Protein AF-A0A1J1LUL2-F1 (afdb_monomer_lite)

Foldseek 3Di:
DAVVVVPPPPDFPWDQDPVHNQWTARPVRRDIDGNPPPPPPVVVVVVVVVVVVVVVVCVVVVD

Structure (mmCIF, N/CA/C/O backbone):
data_AF-A0A1J1LUL2-F1
#
_entry.id   AF-A0A1J1LUL2-F1
#
loop_
_atom_site.group_PDB
_atom_site.id
_atom_site.type_symbol
_atom_site.label_atom_id
_atom_site.label_alt_id
_atom_site.label_comp_id
_atom_site.label_asym_id
_atom_site.label_entity_id
_atom_site.label_seq_id
_atom_site.pdbx_PDB_ins_code
_atom_site.Cartn_x
_atom_site.Cartn_y
_atom_site.Cartn_z
_atom_site.occupancy
_atom_site.B_iso_or_equiv
_atom_site.auth_seq_id
_atom_site.auth_comp_id
_atom_site.auth_asym_id
_atom_site.auth_atom_id
_atom_site.pdbx_PDB_model_num
ATOM 1 N N . MET A 1 1 ? 18.071 2.004 -19.723 1.00 49.19 1 MET A N 1
ATOM 2 C CA . MET A 1 1 ? 16.861 1.777 -20.549 1.00 49.19 1 MET A CA 1
ATOM 3 C C . MET A 1 1 ? 15.595 1.930 -19.692 1.00 49.19 1 MET A C 1
ATOM 5 O O . MET A 1 1 ? 14.777 1.026 -19.631 1.00 49.19 1 MET A O 1
ATOM 9 N N . SER A 1 2 ? 15.453 3.035 -18.956 1.00 53.94 2 SER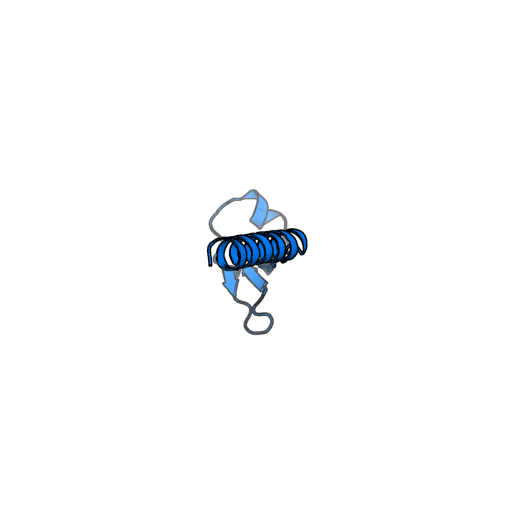 A N 1
ATOM 10 C CA . SER A 1 2 ? 14.370 3.217 -17.963 1.00 53.94 2 SER A CA 1
ATOM 11 C C . SER A 1 2 ? 13.955 4.684 -17.795 1.00 53.94 2 SER A C 1
ATOM 13 O O . SER A 1 2 ? 12.799 4.961 -17.490 1.00 53.94 2 SER A O 1
ATOM 15 N N . GLU A 1 3 ? 14.846 5.638 -18.082 1.00 56.56 3 GLU A N 1
ATOM 16 C CA . GLU A 1 3 ? 14.560 7.081 -17.999 1.00 56.56 3 GLU A CA 1
ATOM 17 C C . GLU A 1 3 ? 13.588 7.603 -19.072 1.00 56.56 3 GLU A C 1
ATOM 19 O O . GLU A 1 3 ? 12.916 8.613 -18.868 1.00 56.56 3 GLU A O 1
ATOM 24 N N . GLU A 1 4 ? 13.456 6.904 -20.200 1.00 56.84 4 GLU A N 1
ATOM 25 C CA . GLU A 1 4 ? 12.621 7.340 -21.331 1.00 56.84 4 GLU A CA 1
ATOM 26 C C . GLU A 1 4 ? 11.114 7.248 -21.035 1.00 56.84 4 GLU A C 1
ATOM 28 O O . GLU A 1 4 ? 10.300 8.017 -21.543 1.00 56.84 4 GLU A O 1
ATOM 33 N N . CYS A 1 5 ? 10.736 6.321 -20.159 1.00 62.59 5 CYS A N 1
ATOM 34 C CA . CYS A 1 5 ? 9.343 6.000 -19.868 1.00 62.59 5 CYS A CA 1
ATOM 35 C C . CYS A 1 5 ? 8.717 6.959 -18.841 1.00 62.59 5 CYS A C 1
ATOM 37 O O . CYS A 1 5 ? 7.510 7.185 -18.858 1.00 62.59 5 CYS A O 1
ATOM 39 N N . VAL A 1 6 ? 9.546 7.558 -17.974 1.00 60.12 6 VAL A N 1
ATOM 40 C CA . VAL A 1 6 ? 9.123 8.587 -17.009 1.00 60.12 6 VAL A CA 1
ATOM 41 C C . VAL A 1 6 ? 8.985 9.947 -17.696 1.00 60.12 6 VAL A C 1
ATOM 43 O O . VAL A 1 6 ? 8.034 10.673 -17.422 1.00 60.12 6 VAL A O 1
ATOM 46 N N . LYS A 1 7 ? 9.898 10.280 -18.621 1.00 58.00 7 LYS A N 1
ATOM 47 C CA . LYS A 1 7 ? 9.922 11.589 -19.291 1.00 58.00 7 LYS A CA 1
ATOM 48 C C . LYS A 1 7 ? 8.784 11.805 -20.280 1.00 58.00 7 LYS A C 1
ATOM 50 O O . LYS A 1 7 ? 8.326 12.933 -20.421 1.00 58.00 7 LYS A O 1
ATOM 55 N N . ASN A 1 8 ? 8.318 10.750 -20.944 1.00 54.72 8 ASN A N 1
ATOM 56 C CA . ASN A 1 8 ? 7.392 10.9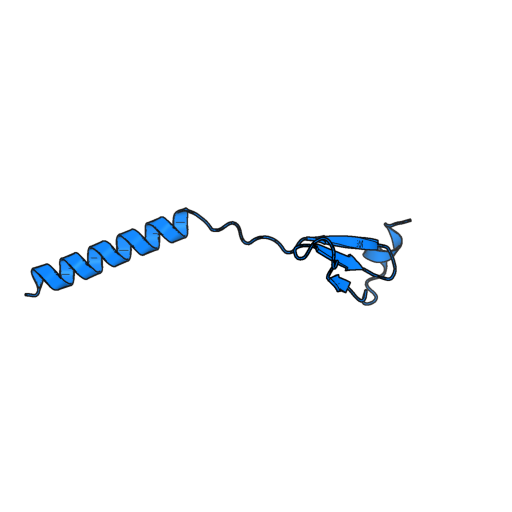29 -22.056 1.00 54.72 8 ASN A CA 1
ATOM 57 C C . ASN A 1 8 ? 5.911 10.872 -21.677 1.00 54.72 8 ASN A C 1
ATOM 59 O O . ASN A 1 8 ? 5.101 11.095 -22.562 1.00 54.72 8 ASN A O 1
ATOM 63 N N . GLY A 1 9 ? 5.521 10.620 -20.421 1.00 54.47 9 GLY A N 1
ATOM 64 C CA . GLY A 1 9 ? 4.136 10.806 -19.936 1.00 54.47 9 GLY A CA 1
ATOM 65 C C . GLY A 1 9 ? 3.023 10.011 -20.650 1.00 54.47 9 GLY A C 1
ATOM 66 O O . GLY A 1 9 ? 1.874 10.032 -20.215 1.00 54.47 9 GLY A O 1
ATOM 67 N N . TYR A 1 10 ? 3.329 9.284 -21.724 1.00 58.69 10 TYR A N 1
ATOM 68 C CA . TYR A 1 10 ? 2.365 8.520 -22.494 1.00 58.69 10 TYR A CA 1
ATOM 69 C C . TYR A 1 10 ? 2.068 7.233 -21.745 1.00 58.69 10 TYR A C 1
ATOM 71 O O . TYR A 1 10 ? 2.865 6.296 -21.787 1.00 58.69 10 TYR A O 1
ATOM 79 N N . TYR A 1 11 ? 0.933 7.244 -21.043 1.00 66.19 11 TYR A N 1
ATOM 80 C CA . TYR A 1 11 ? 0.115 6.092 -20.668 1.00 66.19 11 TYR A CA 1
ATOM 81 C C . TYR A 1 11 ? 0.881 4.763 -20.704 1.00 66.19 11 TYR A C 1
ATOM 83 O O . TYR A 1 11 ? 0.947 4.099 -21.743 1.00 66.19 11 TYR A O 1
ATOM 91 N N . CYS A 1 12 ? 1.489 4.374 -19.580 1.00 76.19 12 CYS A N 1
ATOM 92 C CA . CYS A 1 12 ? 1.969 3.007 -19.481 1.00 76.19 12 CYS A CA 1
ATOM 93 C C . CYS A 1 12 ? 0.841 2.087 -18.997 1.00 76.19 12 CYS A C 1
ATOM 95 O O . CYS A 1 12 ? 0.283 2.351 -17.928 1.00 76.19 12 CYS A O 1
ATOM 97 N N . PRO A 1 13 ? 0.543 0.986 -19.714 1.00 80.69 13 PRO A N 1
ATOM 98 C CA . PRO A 1 13 ? -0.285 -0.082 -19.176 1.00 80.69 13 PRO A CA 1
ATOM 99 C C . PRO A 1 13 ? 0.472 -0.791 -18.046 1.00 80.69 13 PRO A C 1
ATOM 101 O O . PRO A 1 13 ? 1.378 -1.597 -18.278 1.00 80.69 13 PRO A O 1
ATOM 104 N N . PHE A 1 14 ? 0.114 -0.450 -16.811 1.00 84.31 14 PHE A N 1
ATOM 105 C CA . PHE A 1 14 ? 0.560 -1.166 -15.623 1.00 84.31 14 PHE A CA 1
ATOM 106 C C . PHE A 1 14 ? -0.273 -2.431 -15.452 1.00 84.31 14 PHE A C 1
ATOM 108 O O . PHE A 1 14 ? -1.501 -2.377 -15.473 1.00 84.31 14 PHE A O 1
ATOM 115 N N . VAL A 1 15 ? 0.400 -3.561 -15.258 1.00 86.06 15 VAL A N 1
ATOM 116 C CA . VAL A 1 15 ? -0.228 -4.853 -14.976 1.00 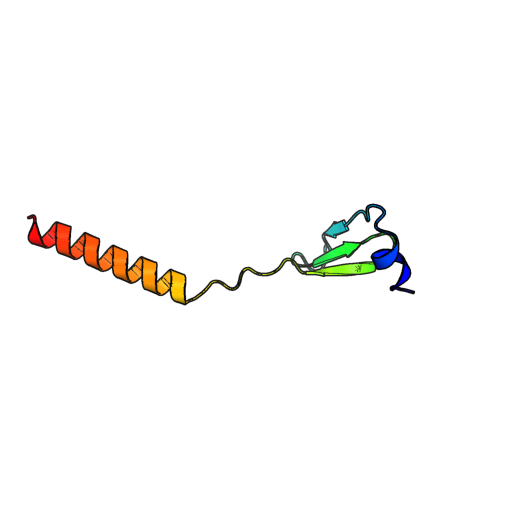86.06 15 VAL A CA 1
ATOM 117 C C . VAL A 1 15 ? 0.293 -5.365 -13.642 1.00 86.06 15 VAL A C 1
ATOM 119 O O . VAL A 1 15 ? 1.463 -5.167 -13.308 1.00 86.06 15 VAL A O 1
ATOM 122 N N . GLN A 1 16 ? -0.585 -5.987 -12.860 1.00 87.50 16 GLN A N 1
ATOM 123 C CA . GLN A 1 16 ? -0.211 -6.588 -11.586 1.00 87.50 16 GLN A CA 1
ATOM 124 C C . GLN A 1 16 ? 0.753 -7.755 -11.822 1.00 87.50 16 GLN A C 1
ATOM 126 O O . GLN A 1 16 ? 0.502 -8.614 -12.669 1.00 87.50 16 GLN A O 1
ATOM 131 N N . ASN A 1 17 ? 1.858 -7.787 -11.081 1.00 81.81 17 ASN A N 1
ATOM 132 C CA . ASN A 1 17 ? 2.807 -8.886 -11.153 1.00 81.81 17 ASN A CA 1
ATOM 133 C C . ASN A 1 17 ? 2.185 -10.138 -10.497 1.00 81.81 17 ASN A C 1
ATOM 135 O O . ASN A 1 17 ? 1.888 -10.104 -9.302 1.00 81.81 17 ASN A O 1
ATOM 139 N N . PRO A 1 18 ? 2.014 -11.263 -11.219 1.00 83.00 18 PRO A N 1
ATOM 140 C CA . PRO A 1 18 ? 1.420 -12.472 -10.645 1.00 83.00 18 PRO A CA 1
ATOM 141 C C . PRO A 1 18 ? 2.286 -13.099 -9.542 1.00 83.00 18 PRO A C 1
ATOM 143 O O . PRO A 1 18 ? 1.775 -13.848 -8.715 1.00 83.00 18 PRO A O 1
ATOM 146 N N . HIS A 1 19 ? 3.585 -12.787 -9.503 1.00 84.12 19 HIS A N 1
ATOM 147 C CA . HIS A 1 19 ? 4.503 -13.264 -8.468 1.00 84.12 19 HIS A CA 1
ATOM 148 C C . HIS A 1 19 ? 4.576 -12.333 -7.247 1.00 84.12 19 HIS A C 1
ATOM 150 O O . HIS A 1 19 ? 5.048 -12.757 -6.195 1.00 84.12 19 HIS A O 1
ATOM 156 N N . GLN A 1 20 ? 4.135 -11.075 -7.377 1.00 80.81 20 GLN A N 1
ATOM 157 C CA . GLN A 1 20 ? 4.191 -10.048 -6.330 1.00 80.81 20 GLN A CA 1
ATOM 158 C C . GLN A 1 20 ? 2.937 -9.169 -6.417 1.00 80.81 20 GLN A C 1
ATOM 160 O O . GLN A 1 20 ? 2.892 -8.194 -7.163 1.00 80.81 20 GLN A O 1
ATOM 165 N N . LEU A 1 21 ? 1.895 -9.543 -5.669 1.00 81.31 21 LEU A N 1
ATOM 166 C CA . LEU A 1 21 ? 0.573 -8.896 -5.705 1.00 81.31 21 LEU A CA 1
ATOM 167 C C . LEU A 1 21 ? 0.598 -7.417 -5.292 1.00 81.31 21 LEU A C 1
ATOM 169 O O . LEU A 1 21 ? -0.300 -6.657 -5.657 1.00 81.31 21 LEU A O 1
ATOM 173 N N . ASP A 1 22 ? 1.612 -7.024 -4.529 1.00 81.62 22 ASP A N 1
ATOM 174 C CA . ASP A 1 22 ? 1.889 -5.663 -4.087 1.00 81.62 22 ASP A CA 1
ATOM 175 C C . ASP A 1 22 ? 2.618 -4.820 -5.139 1.00 81.62 22 ASP A C 1
ATOM 177 O O . ASP A 1 22 ? 2.808 -3.626 -4.932 1.00 81.62 22 ASP A O 1
ATOM 181 N N . GLN A 1 23 ? 2.974 -5.401 -6.286 1.00 83.50 23 GLN A N 1
ATOM 182 C CA . GLN A 1 23 ? 3.745 -4.735 -7.321 1.00 83.50 23 GLN A CA 1
ATOM 183 C C . GLN A 1 23 ? 3.013 -4.701 -8.663 1.00 83.50 23 GLN A C 1
ATOM 185 O O . GLN A 1 23 ? 2.535 -5.707 -9.188 1.00 83.50 23 GLN A O 1
ATOM 190 N N . TYR A 1 24 ? 3.015 -3.523 -9.273 1.00 83.75 24 TYR A N 1
ATOM 191 C CA . TYR A 1 24 ? 2.570 -3.299 -10.639 1.00 83.75 24 TYR A CA 1
ATOM 192 C C . TYR A 1 24 ? 3.772 -3.019 -11.525 1.00 83.75 24 TYR A C 1
ATOM 194 O O . TYR A 1 24 ? 4.654 -2.237 -11.173 1.00 83.75 24 TYR A O 1
ATOM 202 N N . VAL A 1 25 ? 3.800 -3.638 -12.699 1.00 86.81 25 VAL A N 1
ATOM 203 C CA . VAL A 1 25 ? 4.880 -3.469 -13.669 1.00 86.81 25 VAL A CA 1
ATOM 204 C C . VAL A 1 25 ? 4.320 -2.856 -14.938 1.00 86.81 25 VAL A C 1
ATOM 206 O O . VAL A 1 25 ? 3.305 -3.289 -15.479 1.00 86.81 25 VAL A O 1
ATOM 209 N N . CYS A 1 26 ? 4.996 -1.826 -15.422 1.00 85.94 26 CYS A N 1
ATOM 210 C CA . CYS A 1 26 ? 4.732 -1.239 -16.720 1.00 85.94 26 CYS A CA 1
ATOM 211 C C . CYS A 1 26 ? 5.204 -2.193 -17.829 1.00 85.94 26 CYS A C 1
ATOM 213 O O . CYS A 1 26 ? 6.407 -2.409 -17.973 1.00 85.94 26 CYS A O 1
ATOM 215 N N . LEU A 1 27 ? 4.295 -2.718 -18.659 1.00 81.44 27 LEU A N 1
ATOM 216 C CA . LEU A 1 27 ? 4.663 -3.670 -19.724 1.00 81.44 27 LEU A CA 1
ATOM 217 C C . LEU A 1 27 ? 5.598 -3.076 -20.788 1.00 81.44 27 LEU A C 1
ATOM 219 O O . LEU A 1 27 ? 6.307 -3.807 -21.470 1.00 81.44 27 LEU A O 1
ATOM 223 N N . LYS A 1 28 ? 5.606 -1.749 -20.938 1.00 78.56 28 LYS A N 1
ATOM 224 C CA . LYS A 1 28 ? 6.380 -1.063 -21.979 1.00 78.56 28 LYS A CA 1
ATOM 225 C C . LYS A 1 28 ? 7.858 -0.890 -21.624 1.00 78.56 28 LYS A C 1
ATOM 227 O O . LYS A 1 28 ? 8.700 -0.901 -22.512 1.00 78.56 28 LYS A O 1
ATOM 232 N N . CYS A 1 29 ? 8.173 -0.687 -20.346 1.00 78.88 29 CYS A N 1
ATOM 233 C CA . CYS A 1 29 ? 9.528 -0.331 -19.910 1.00 78.88 29 CYS A CA 1
ATOM 234 C C . CYS A 1 29 ? 9.976 -1.010 -18.612 1.00 78.88 29 CYS A C 1
ATOM 236 O O . CYS A 1 29 ? 11.051 -0.707 -18.105 1.00 78.88 29 CYS A O 1
ATOM 238 N N . GLY A 1 30 ? 9.162 -1.902 -18.045 1.00 78.75 30 GLY A N 1
ATOM 239 C CA . GLY A 1 30 ? 9.518 -2.677 -16.858 1.00 78.75 30 GLY A CA 1
ATOM 240 C C . GLY A 1 30 ? 9.592 -1.871 -15.561 1.00 78.75 30 GLY A C 1
ATOM 241 O O . GLY A 1 30 ? 10.048 -2.403 -14.550 1.00 78.75 30 GLY A O 1
ATOM 242 N N . ILE A 1 31 ? 9.154 -0.604 -15.559 1.00 83.50 31 ILE A N 1
ATOM 243 C CA . ILE A 1 31 ? 9.090 0.208 -14.339 1.00 83.50 31 ILE A CA 1
ATOM 244 C C . ILE A 1 31 ? 8.129 -0.446 -13.354 1.00 83.50 31 ILE A C 1
ATOM 246 O O . ILE A 1 31 ? 6.972 -0.716 -13.684 1.00 83.50 31 ILE A O 1
ATOM 250 N N . LYS A 1 32 ? 8.627 -0.656 -12.139 1.00 82.88 32 LYS A N 1
ATOM 251 C CA . LYS A 1 32 ? 7.881 -1.188 -11.006 1.00 82.88 32 LYS A CA 1
ATOM 252 C C . LYS A 1 32 ? 7.254 -0.041 -10.219 1.00 82.88 32 LYS A C 1
ATOM 254 O O . LYS A 1 32 ? 7.880 1.000 -10.026 1.00 82.88 32 LYS A O 1
ATOM 259 N N . ARG A 1 33 ? 6.015 -0.237 -9.788 1.00 77.31 33 ARG A N 1
ATOM 260 C CA . ARG A 1 33 ? 5.314 0.591 -8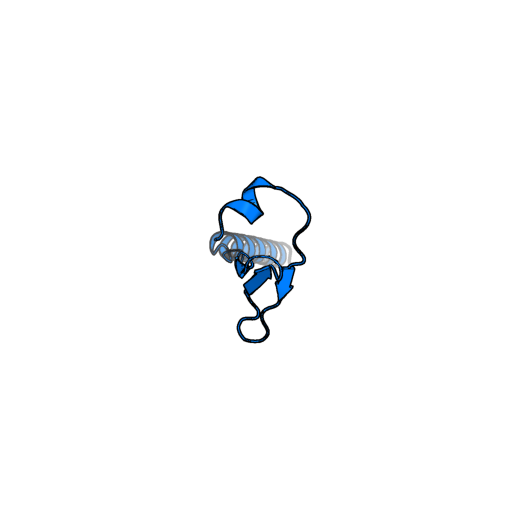.812 1.00 77.31 33 ARG A CA 1
ATOM 261 C C . ARG A 1 33 ? 4.790 -0.330 -7.736 1.00 77.31 33 ARG A C 1
ATOM 263 O O . ARG A 1 33 ? 3.949 -1.181 -8.019 1.00 77.31 33 ARG A O 1
ATOM 270 N N . ASP A 1 34 ? 5.296 -0.158 -6.532 1.00 81.94 34 ASP A N 1
ATOM 271 C CA . ASP A 1 34 ? 4.737 -0.845 -5.386 1.00 81.94 34 ASP A CA 1
ATOM 272 C C . ASP A 1 34 ? 3.447 -0.114 -4.993 1.00 81.94 34 ASP A C 1
ATOM 274 O O . ASP A 1 34 ? 3.370 1.119 -5.028 1.00 81.94 34 ASP A O 1
ATOM 278 N N . LEU A 1 35 ? 2.396 -0.872 -4.691 1.00 73.94 35 LEU A N 1
ATOM 279 C CA . LEU A 1 35 ? 1.246 -0.336 -3.984 1.00 73.94 35 LEU A CA 1
ATOM 280 C C . LEU A 1 35 ? 1.797 0.177 -2.660 1.00 73.94 35 LEU A C 1
ATOM 282 O O . LEU A 1 35 ? 2.265 -0.629 -1.856 1.00 73.94 35 LEU A O 1
ATOM 286 N N . GLU A 1 36 ? 1.769 1.492 -2.433 1.00 67.19 36 GLU A N 1
ATOM 287 C CA . GLU A 1 36 ? 2.029 2.040 -1.106 1.00 67.19 36 GLU A CA 1
ATOM 288 C C . GLU A 1 36 ? 1.135 1.274 -0.130 1.00 67.19 36 GLU A C 1
ATOM 290 O O . GLU A 1 36 ? -0.089 1.451 -0.096 1.00 67.19 36 GLU A O 1
ATOM 295 N N . LYS A 1 37 ? 1.740 0.369 0.649 1.00 61.53 37 LYS A N 1
ATOM 296 C CA . LYS A 1 37 ? 1.120 -0.117 1.869 1.00 61.53 37 LYS A CA 1
ATOM 297 C C . LYS A 1 37 ? 0.908 1.151 2.658 1.00 61.53 37 LYS A C 1
ATOM 299 O O . LYS A 1 37 ? 1.877 1.705 3.163 1.00 61.53 37 LYS A O 1
ATOM 304 N N . LYS A 1 38 ? -0.339 1.632 2.710 1.00 60.22 38 LYS A N 1
ATOM 305 C CA . LYS A 1 38 ? -0.738 2.631 3.692 1.00 60.22 38 LYS A CA 1
ATOM 306 C C . LYS A 1 38 ? -0.202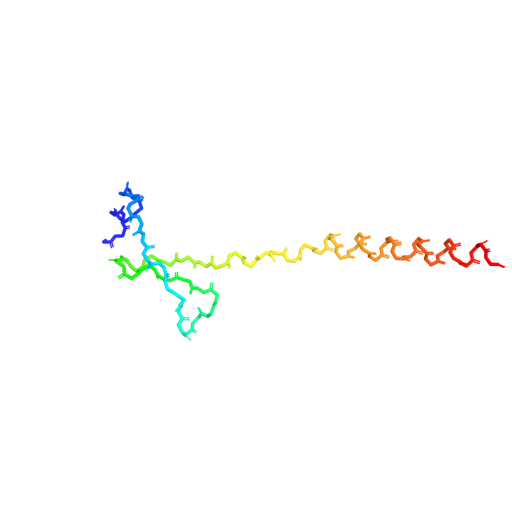 2.106 5.009 1.00 60.22 38 LYS A C 1
ATOM 308 O O . LYS A 1 38 ? -0.706 1.089 5.493 1.00 60.22 38 LYS A O 1
ATOM 313 N N . GLU A 1 39 ? 0.868 2.719 5.509 1.00 60.50 39 GLU A N 1
ATOM 314 C CA . GLU A 1 39 ? 1.372 2.416 6.833 1.00 60.50 39 GLU A CA 1
ATOM 315 C C . GLU A 1 39 ? 0.163 2.550 7.734 1.00 60.50 39 GLU A C 1
ATOM 317 O 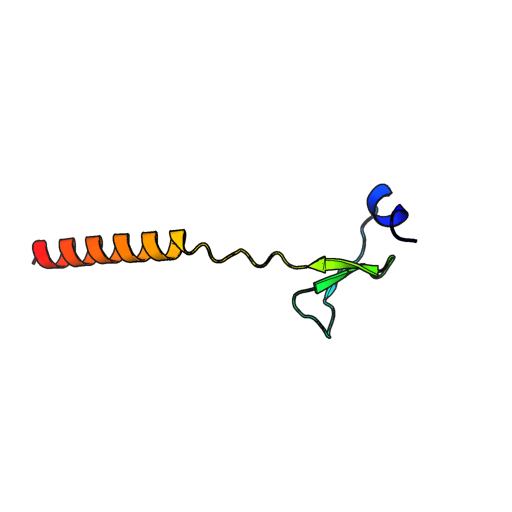O . GLU A 1 39 ? -0.500 3.592 7.778 1.00 60.50 39 GLU A O 1
ATOM 322 N N . LYS A 1 40 ? -0.225 1.431 8.337 1.00 59.62 40 LYS A N 1
ATOM 323 C CA . LYS A 1 40 ? -1.340 1.406 9.258 1.00 59.62 40 LYS A CA 1
ATOM 324 C C . LYS A 1 40 ? -0.862 2.249 10.436 1.00 59.62 40 LYS A C 1
ATOM 326 O O . LYS A 1 40 ? -0.104 1.750 11.257 1.00 59.62 40 LYS A O 1
ATOM 331 N N . SER A 1 41 ? -1.190 3.544 10.444 1.00 71.81 41 SER A N 1
ATOM 332 C CA . SER A 1 41 ? -0.693 4.453 11.472 1.00 71.81 41 SER A CA 1
ATOM 333 C C . SER A 1 41 ? -1.174 3.945 12.819 1.00 71.81 41 SER A C 1
ATOM 335 O O . SER A 1 41 ? -2.368 3.999 13.105 1.00 71.81 41 SER A O 1
ATOM 337 N N . GLU A 1 42 ? -0.242 3.488 13.649 1.00 77.12 42 GLU A N 1
ATOM 338 C CA . GLU A 1 42 ? -0.504 3.060 15.025 1.00 77.12 42 GLU A CA 1
ATOM 339 C C . GLU A 1 42 ? -1.267 4.152 15.795 1.00 77.12 42 GLU A C 1
ATOM 341 O O . GLU A 1 42 ? -2.164 3.865 16.580 1.00 77.12 42 GLU A O 1
ATOM 346 N N . ALA A 1 43 ? -1.012 5.424 15.465 1.00 78.94 43 ALA A N 1
ATOM 347 C CA . ALA A 1 43 ? -1.738 6.578 15.987 1.00 78.94 43 ALA A CA 1
ATOM 348 C C . ALA A 1 43 ? -3.262 6.526 15.753 1.00 78.94 43 ALA A C 1
ATOM 350 O O . ALA A 1 43 ? -4.023 6.906 16.641 1.00 78.94 43 ALA A O 1
ATOM 351 N N . LEU A 1 44 ? -3.730 6.049 14.591 1.00 83.69 44 LEU A N 1
ATOM 352 C CA . LEU A 1 44 ? -5.167 5.915 14.321 1.00 83.69 44 LEU A CA 1
ATOM 353 C C . LEU A 1 44 ? -5.797 4.830 15.198 1.00 83.69 44 LEU A C 1
ATOM 355 O O . LEU A 1 44 ? -6.922 5.003 15.661 1.00 83.69 44 LEU A O 1
ATOM 359 N N . ASP A 1 45 ? -5.061 3.752 15.462 1.00 86.12 45 ASP A N 1
ATOM 360 C CA . ASP A 1 45 ? -5.509 2.655 16.323 1.00 86.12 45 ASP A CA 1
ATOM 361 C C . ASP A 1 45 ? -5.695 3.144 17.775 1.00 86.12 45 ASP A C 1
ATOM 363 O O . ASP A 1 45 ? -6.758 2.955 18.371 1.00 86.12 45 ASP A O 1
ATOM 367 N N . PHE A 1 46 ? -4.732 3.918 18.299 1.00 88.44 46 PHE A N 1
ATOM 368 C CA . PHE A 1 46 ? -4.838 4.557 19.619 1.00 88.44 46 PHE A CA 1
ATOM 369 C C . PHE A 1 46 ? -6.011 5.540 19.728 1.00 88.44 46 PHE A C 1
ATOM 371 O O . PHE A 1 46 ? -6.721 5.541 20.736 1.00 88.44 46 PHE A O 1
ATOM 378 N N . ILE A 1 47 ? -6.240 6.367 18.702 1.00 92.44 47 ILE A N 1
ATOM 379 C CA . ILE A 1 47 ? -7.355 7.329 18.688 1.00 92.44 47 ILE A CA 1
ATOM 380 C C . ILE A 1 47 ? -8.699 6.595 18.739 1.00 92.44 47 ILE A C 1
ATOM 382 O O . ILE A 1 47 ? -9.586 6.983 19.502 1.00 92.44 47 ILE A O 1
ATOM 386 N N . ILE A 1 48 ? -8.849 5.518 17.964 1.00 92.56 48 ILE A N 1
ATOM 387 C CA . ILE A 1 48 ? -10.075 4.712 17.945 1.00 92.56 48 ILE A CA 1
ATOM 388 C C . ILE A 1 48 ? -10.319 4.072 19.317 1.00 92.56 48 ILE A C 1
ATOM 390 O O . ILE A 1 48 ? -11.433 4.151 19.838 1.00 92.56 48 ILE A O 1
ATOM 394 N N . LEU A 1 49 ? -9.286 3.492 19.938 1.00 93.31 49 LEU A N 1
ATOM 395 C CA . LEU A 1 49 ? -9.391 2.893 21.272 1.00 93.31 49 LEU A CA 1
ATOM 396 C C . LEU A 1 49 ? -9.792 3.916 22.342 1.00 93.31 49 LEU A C 1
ATOM 398 O O . LEU A 1 49 ? -10.654 3.634 23.177 1.00 93.31 49 LEU A O 1
ATOM 402 N N . PHE A 1 50 ? -9.222 5.121 22.293 1.00 94.88 50 PHE A N 1
ATOM 403 C CA . PHE A 1 50 ? -9.558 6.196 23.223 1.00 94.88 50 PHE A CA 1
ATOM 404 C C . PHE A 1 50 ? -11.024 6.640 23.088 1.00 94.88 50 PHE A C 1
ATOM 406 O O . PHE A 1 50 ? -11.737 6.747 24.088 1.00 94.88 50 PHE A O 1
ATOM 413 N N . LEU A 1 51 ? -11.506 6.828 21.854 1.00 95.69 51 LEU A N 1
ATOM 414 C CA . LEU A 1 51 ? -12.904 7.184 21.585 1.00 95.69 51 LEU A CA 1
ATOM 415 C C . LEU A 1 51 ? -13.877 6.098 22.063 1.00 95.69 51 LEU A C 1
ATOM 417 O O . LEU A 1 51 ? -14.898 6.415 22.674 1.00 95.69 51 LEU A O 1
ATOM 421 N N . MET A 1 52 ? -13.544 4.823 21.844 1.00 95.19 52 MET A N 1
ATOM 422 C CA . MET A 1 52 ? -14.340 3.693 22.336 1.00 95.19 52 MET A CA 1
ATOM 423 C C . MET A 1 52 ? -14.420 3.680 23.866 1.00 95.19 52 MET A C 1
ATOM 425 O O . MET A 1 52 ? -15.504 3.491 24.420 1.00 95.19 52 MET A O 1
ATOM 429 N N . GLY A 1 53 ? -13.308 3.947 24.557 1.00 95.31 53 GLY A N 1
ATOM 430 C CA . GLY A 1 53 ? -13.278 4.062 26.016 1.00 95.31 53 GLY A CA 1
ATOM 431 C C . GLY A 1 53 ? -14.183 5.178 26.544 1.00 95.31 53 GLY A C 1
ATOM 432 O O . GLY A 1 53 ? -14.950 4.957 27.481 1.00 95.31 53 GLY A O 1
ATOM 433 N N . ILE A 1 54 ? -14.160 6.351 25.902 1.00 95.88 54 ILE A N 1
ATOM 434 C CA . ILE A 1 54 ? -15.038 7.477 26.257 1.00 95.88 54 ILE A CA 1
ATOM 435 C C . ILE A 1 54 ? -16.510 7.107 26.062 1.00 95.88 54 ILE A C 1
ATOM 437 O O . ILE A 1 54 ? -17.325 7.370 26.945 1.00 95.88 54 ILE A O 1
ATOM 441 N N . LEU A 1 55 ? -16.864 6.486 24.934 1.00 95.56 55 LEU A N 1
ATOM 442 C CA . LEU A 1 55 ? -18.245 6.077 24.668 1.00 95.56 55 LEU A CA 1
ATOM 443 C C . LEU A 1 55 ? -18.753 5.090 25.723 1.00 95.56 55 LEU A C 1
ATOM 445 O O . LEU A 1 55 ? -19.857 5.264 26.235 1.00 95.56 55 LEU A O 1
ATOM 449 N N . ILE A 1 56 ? -17.939 4.099 26.094 1.00 95.25 56 ILE A N 1
ATOM 450 C CA . ILE A 1 56 ? -18.283 3.134 27.146 1.00 95.25 56 ILE A CA 1
ATOM 451 C C . ILE A 1 56 ? -18.443 3.843 28.494 1.00 95.25 56 ILE A C 1
ATOM 453 O O . ILE A 1 56 ? -19.426 3.599 29.189 1.00 95.25 56 ILE A O 1
ATOM 457 N N . ALA A 1 57 ? -17.535 4.756 28.850 1.00 94.06 57 ALA A N 1
ATOM 458 C CA . ALA A 1 57 ? -17.644 5.531 30.082 1.00 94.06 57 ALA A CA 1
ATOM 459 C C . ALA A 1 57 ? -18.946 6.347 30.115 1.00 94.06 57 ALA A C 1
ATOM 461 O O . ALA A 1 57 ? -19.684 6.277 31.091 1.00 94.06 57 ALA A O 1
ATOM 462 N N . ILE A 1 58 ? -19.292 7.049 29.032 1.00 94.50 58 ILE A N 1
ATOM 463 C CA . ILE A 1 58 ? -20.550 7.805 28.936 1.00 94.50 58 ILE A CA 1
ATOM 464 C C . ILE A 1 58 ? -21.764 6.878 29.077 1.00 94.50 58 ILE A C 1
ATOM 466 O O . ILE A 1 58 ? -22.714 7.234 29.771 1.00 94.50 58 ILE A O 1
ATOM 470 N N . LEU A 1 59 ? -21.751 5.700 28.446 1.00 91.38 59 LEU A N 1
ATOM 471 C CA . LEU A 1 59 ? -22.843 4.727 28.543 1.00 91.38 59 LEU A CA 1
ATOM 472 C C . LEU A 1 59 ? -23.004 4.160 29.959 1.00 91.38 59 LEU A C 1
ATOM 474 O O . LEU A 1 59 ? -24.131 3.930 30.385 1.00 91.38 59 LEU A O 1
ATOM 478 N N . LEU A 1 60 ? -21.901 3.954 30.683 1.00 90.25 60 LEU A N 1
ATOM 479 C CA . LEU A 1 60 ? -21.922 3.485 32.069 1.00 90.25 60 LEU A CA 1
ATOM 480 C C . LEU A 1 60 ? -22.321 4.587 33.059 1.00 90.25 60 LEU A C 1
ATOM 482 O O . LEU A 1 60 ? -23.007 4.289 34.022 1.00 90.25 60 LEU A O 1
ATOM 486 N N . PHE A 1 61 ? -21.935 5.844 32.817 1.00 86.12 61 PHE A N 1
ATOM 487 C CA . PHE A 1 61 ? -22.304 6.991 33.661 1.00 86.12 61 PHE A CA 1
ATOM 488 C C . PHE A 1 61 ? -23.722 7.524 33.404 1.00 86.12 61 PHE A C 1
ATOM 490 O O . PHE A 1 61 ? -24.275 8.223 34.249 1.00 86.12 61 PHE A O 1
ATOM 497 N N . ARG A 1 62 ? -24.309 7.249 32.231 1.00 72.19 62 ARG A N 1
ATOM 498 C CA . ARG A 1 62 ? -25.708 7.592 31.911 1.00 72.19 62 ARG A CA 1
ATOM 499 C C . ARG A 1 62 ? -26.723 6.534 32.351 1.00 72.19 62 ARG A C 1
ATOM 501 O O . ARG A 1 62 ? -27.919 6.768 32.181 1.00 72.19 62 ARG A O 1
ATOM 508 N N . ARG A 1 63 ? -26.259 5.388 32.841 1.00 56.81 63 ARG A N 1
ATOM 509 C CA . ARG A 1 63 ? -27.085 4.305 33.370 1.00 56.81 63 ARG A CA 1
ATOM 510 C C . ARG A 1 63 ? -27.113 4.372 34.890 1.00 56.81 63 ARG A C 1
ATOM 512 O O . ARG A 1 63 ? -28.177 4.023 35.439 1.00 56.81 63 ARG A O 1
#

pLDDT: mean 78.13, std 13.38, range [49.19, 95.88]

Organism: NCBI:txid671072

Sequence (63 aa):
MSEECVKNGYYCPFVQNPHQLDQYVCLKCGIKRDLEKKEKSEALDFIILFLMGILIAILLFRR

Secondary structure (DSSP, 8-state):
--HHHHHT-----EEEETTEEEEEEETTT--EEE-------HHHHHHHHHHHHHHHHHHHH--

Radius of gyration: 22.4 Å; chains: 1; bounding box: 44×25×56 Å